Protein AF-A0A2D7PJS6-F1 (afdb_monomer_lite)

Structure (mmCIF, N/CA/C/O backbone):
data_AF-A0A2D7PJS6-F1
#
_entry.id   AF-A0A2D7PJS6-F1
#
loop_
_atom_site.group_PDB
_atom_site.id
_atom_site.type_symbol
_atom_site.label_atom_id
_atom_site.label_alt_id
_atom_site.label_comp_id
_atom_site.label_asym_id
_atom_site.label_entity_id
_atom_site.label_seq_id
_atom_site.pdbx_PDB_ins_code
_atom_site.Cartn_x
_atom_site.Cartn_y
_atom_site.Cartn_z
_atom_site.occupancy
_atom_site.B_iso_or_equiv
_atom_site.auth_seq_id
_atom_site.auth_comp_id
_atom_site.auth_asym_id
_atom_site.auth_atom_id
_atom_site.pdbx_PDB_model_num
ATOM 1 N N . PRO A 1 1 ? -7.522 -10.030 -15.554 1.00 76.56 1 PRO A N 1
ATOM 2 C CA . PRO A 1 1 ? -6.875 -9.492 -16.784 1.00 76.56 1 PRO A CA 1
ATOM 3 C C . PRO A 1 1 ? -6.784 -7.953 -16.837 1.00 76.56 1 PRO A C 1
ATOM 5 O O . PRO A 1 1 ? -5.682 -7.433 -16.934 1.00 76.56 1 PRO A O 1
ATOM 8 N N . ALA A 1 2 ? -7.899 -7.213 -16.723 1.00 85.06 2 ALA A N 1
ATOM 9 C CA . ALA A 1 2 ? -7.882 -5.739 -16.716 1.00 85.06 2 ALA A CA 1
ATOM 10 C C . ALA A 1 2 ? -7.480 -5.129 -15.358 1.00 85.06 2 ALA A C 1
ATOM 12 O O . ALA A 1 2 ? -6.750 -4.146 -15.319 1.00 85.06 2 ALA A O 1
ATOM 13 N N . ALA A 1 3 ? -7.910 -5.738 -14.246 1.00 85.38 3 ALA A N 1
ATOM 14 C CA . ALA A 1 3 ? -7.552 -5.290 -12.898 1.00 85.38 3 ALA A CA 1
ATOM 15 C C . ALA A 1 3 ? -6.037 -5.331 -12.648 1.00 85.38 3 ALA A C 1
ATOM 17 O O . ALA A 1 3 ? -5.478 -4.373 -12.132 1.00 85.38 3 ALA A O 1
ATOM 18 N N . ARG A 1 4 ? -5.368 -6.395 -13.108 1.00 90.06 4 ARG A N 1
ATOM 19 C CA . ARG A 1 4 ? -3.914 -6.547 -12.997 1.00 90.06 4 ARG A CA 1
ATOM 20 C C . ARG A 1 4 ? -3.155 -5.431 -13.721 1.00 90.06 4 ARG A C 1
ATOM 22 O O . ARG A 1 4 ? -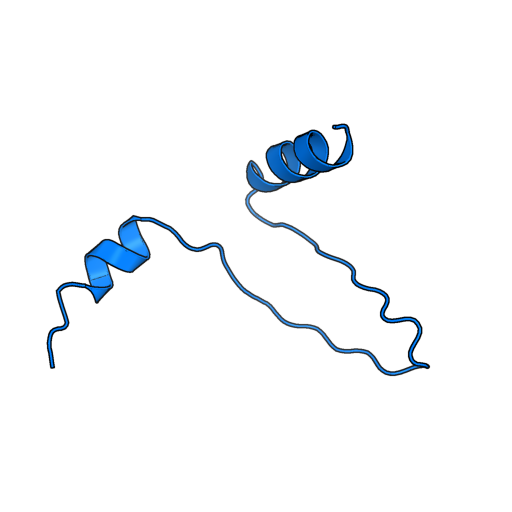2.317 -4.795 -13.107 1.00 90.06 4 ARG A O 1
ATOM 29 N N . ARG A 1 5 ? -3.541 -5.105 -14.960 1.00 91.19 5 ARG A N 1
ATOM 30 C CA . ARG A 1 5 ? -2.933 -3.988 -15.705 1.00 91.19 5 ARG A CA 1
ATOM 31 C C . ARG A 1 5 ? -3.119 -2.637 -15.017 1.00 91.19 5 ARG A C 1
ATOM 33 O O . ARG A 1 5 ? -2.232 -1.798 -15.067 1.00 91.19 5 ARG A O 1
ATOM 40 N N . ARG A 1 6 ? -4.271 -2.412 -14.374 1.00 87.06 6 ARG A N 1
ATOM 41 C CA . ARG A 1 6 ? -4.501 -1.185 -13.594 1.00 87.06 6 ARG A CA 1
ATOM 42 C C . ARG A 1 6 ? -3.619 -1.128 -12.350 1.00 87.06 6 ARG A C 1
ATOM 44 O O . ARG A 1 6 ? -3.110 -0.060 -12.045 1.00 87.06 6 ARG A O 1
ATOM 51 N N . ALA A 1 7 ? -3.434 -2.257 -11.666 1.00 87.06 7 ALA A N 1
ATOM 52 C CA . ALA A 1 7 ? -2.537 -2.344 -10.518 1.00 87.06 7 ALA A CA 1
ATOM 53 C C . ALA A 1 7 ? -1.074 -2.107 -10.928 1.00 87.06 7 ALA A C 1
ATOM 55 O O . ALA A 1 7 ? -0.391 -1.307 -10.301 1.00 87.06 7 ALA A O 1
ATOM 56 N N . GLU A 1 8 ? -0.630 -2.721 -12.027 1.00 89.81 8 GLU A N 1
ATOM 57 C CA . GLU A 1 8 ? 0.711 -2.520 -12.595 1.00 89.81 8 GLU A CA 1
ATOM 58 C C . GLU A 1 8 ? 0.939 -1.048 -12.987 1.00 89.81 8 GLU A C 1
ATOM 60 O O . GLU A 1 8 ? 1.951 -0.459 -12.624 1.00 89.81 8 GLU A O 1
ATOM 65 N N . ALA A 1 9 ? -0.033 -0.408 -13.646 1.00 88.69 9 ALA A N 1
ATOM 66 C CA . ALA A 1 9 ? 0.058 1.011 -13.996 1.00 88.69 9 ALA A CA 1
ATOM 67 C C . ALA A 1 9 ? 0.029 1.949 -12.772 1.00 88.69 9 ALA A C 1
ATOM 69 O O . ALA A 1 9 ? 0.606 3.034 -12.819 1.00 88.69 9 ALA A O 1
ATOM 70 N N . ALA A 1 10 ? -0.651 1.561 -11.689 1.00 88.12 10 ALA A N 1
ATOM 71 C CA . ALA A 1 10 ? -0.667 2.326 -10.445 1.00 88.12 10 ALA A CA 1
ATOM 72 C C . ALA A 1 10 ? 0.668 2.221 -9.69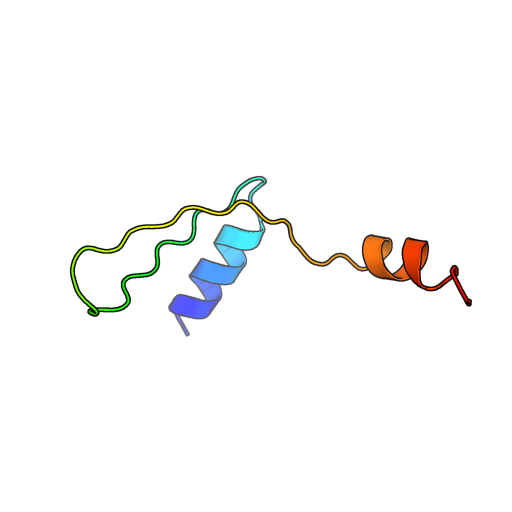1 1.00 88.12 10 ALA A C 1
ATOM 74 O O . ALA A 1 10 ? 1.102 3.217 -9.128 1.00 88.12 10 ALA A O 1
ATOM 75 N N . GLN A 1 11 ? 1.337 1.062 -9.737 1.00 88.06 11 GLN A N 1
ATOM 76 C CA . GLN A 1 11 ? 2.660 0.850 -9.131 1.00 88.06 11 GLN A CA 1
ATOM 77 C C . GLN A 1 11 ? 3.771 1.720 -9.725 1.00 88.06 11 GLN A C 1
ATOM 79 O O . GLN A 1 11 ? 4.771 1.956 -9.063 1.00 88.06 11 GLN A O 1
ATOM 84 N N . ALA A 1 12 ? 3.599 2.215 -10.950 1.00 88.00 12 ALA A N 1
ATOM 85 C CA . ALA A 1 12 ? 4.559 3.110 -11.591 1.00 88.00 12 ALA A CA 1
ATOM 86 C C . ALA A 1 12 ? 4.471 4.575 -11.106 1.00 88.00 12 ALA A C 1
ATOM 88 O O . ALA A 1 12 ? 5.113 5.444 -11.691 1.00 88.00 12 ALA A O 1
ATOM 89 N N . ARG A 1 13 ? 3.633 4.876 -10.104 1.00 89.25 13 ARG A N 1
ATOM 90 C CA . ARG A 1 13 ? 3.443 6.223 -9.545 1.00 89.25 13 ARG A CA 1
ATOM 91 C C . ARG A 1 13 ? 4.110 6.343 -8.181 1.00 89.25 13 ARG A C 1
ATOM 93 O O . ARG A 1 13 ? 4.161 5.366 -7.444 1.00 89.25 13 ARG A O 1
ATOM 100 N N . ASP A 1 14 ? 4.477 7.569 -7.820 1.00 89.50 14 ASP A N 1
ATOM 101 C CA . ASP A 1 14 ? 5.072 7.880 -6.513 1.00 89.50 14 ASP A CA 1
ATOM 102 C C . ASP A 1 14 ? 4.096 7.655 -5.345 1.00 89.50 14 ASP A C 1
ATOM 104 O O . ASP A 1 14 ? 4.498 7.241 -4.263 1.00 89.50 14 ASP A O 1
ATOM 108 N N . GLU A 1 15 ? 2.795 7.884 -5.563 1.00 92.81 15 GLU A N 1
ATOM 109 C CA . GLU A 1 15 ? 1.748 7.648 -4.567 1.00 92.81 15 GLU A CA 1
ATOM 110 C C . GLU A 1 15 ? 0.593 6.817 -5.136 1.00 92.81 15 GLU A C 1
ATOM 112 O O . GLU A 1 15 ? 0.068 7.075 -6.228 1.00 92.81 15 GLU A O 1
ATOM 117 N N . ILE A 1 16 ? 0.147 5.839 -4.342 1.00 93.06 16 ILE A N 1
ATOM 118 C CA . ILE A 1 16 ? -0.955 4.939 -4.682 1.00 93.06 16 ILE A CA 1
ATOM 119 C C . ILE A 1 16 ? -2.067 5.099 -3.651 1.00 93.06 16 ILE A C 1
ATOM 121 O O . ILE A 1 16 ? -1.912 4.754 -2.481 1.00 93.06 16 ILE A O 1
ATOM 125 N N . LYS A 1 17 ? -3.234 5.562 -4.103 1.00 93.31 17 LYS A N 1
ATOM 126 C CA . LYS A 1 17 ? -4.445 5.576 -3.282 1.00 93.31 17 LYS A CA 1
ATOM 127 C C . LYS A 1 17 ? -5.192 4.252 -3.435 1.00 93.31 17 LYS A C 1
ATOM 129 O O . LYS A 1 17 ? -5.602 3.902 -4.540 1.00 93.31 17 LYS A O 1
ATOM 134 N N . ILE A 1 18 ? -5.402 3.552 -2.323 1.00 92.38 18 ILE A N 1
ATOM 135 C CA . ILE A 1 18 ? -6.220 2.337 -2.258 1.00 92.38 18 ILE A CA 1
ATOM 136 C C . ILE A 1 18 ? -7.471 2.648 -1.439 1.00 92.38 18 ILE A C 1
ATOM 138 O O . ILE A 1 18 ? -7.378 3.064 -0.286 1.00 92.38 18 ILE A O 1
ATOM 142 N N . GLU A 1 19 ? -8.639 2.454 -2.044 1.00 94.62 19 GLU A N 1
ATOM 143 C CA . GLU A 1 19 ? -9.932 2.579 -1.372 1.00 94.62 19 GLU A CA 1
ATOM 144 C C . GLU A 1 19 ? -10.517 1.186 -1.151 1.00 94.62 19 GLU A C 1
ATOM 146 O O . GLU A 1 19 ? -10.539 0.359 -2.064 1.00 94.62 19 GLU A O 1
ATOM 151 N N . ILE A 1 20 ? -10.957 0.923 0.079 1.00 94.12 20 ILE A N 1
ATOM 152 C CA . ILE A 1 20 ? -11.520 -0.360 0.491 1.00 94.12 20 ILE A CA 1
ATOM 153 C C . ILE A 1 20 ? -12.875 -0.082 1.130 1.00 94.12 20 ILE A C 1
ATOM 155 O O . ILE A 1 20 ? -12.952 0.631 2.129 1.00 94.12 20 ILE A O 1
ATOM 159 N N . ASP A 1 21 ? -13.922 -0.666 0.557 1.00 96.50 21 ASP A N 1
ATOM 160 C CA . ASP A 1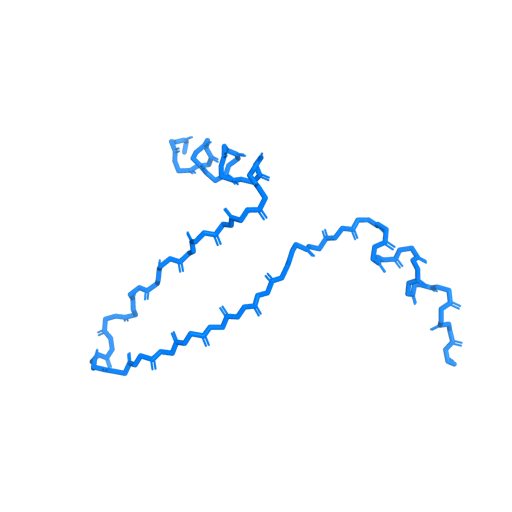 21 ? -15.241 -0.753 1.174 1.00 96.50 21 ASP A CA 1
ATOM 161 C C . ASP A 1 21 ? -15.432 -2.174 1.711 1.00 96.50 21 A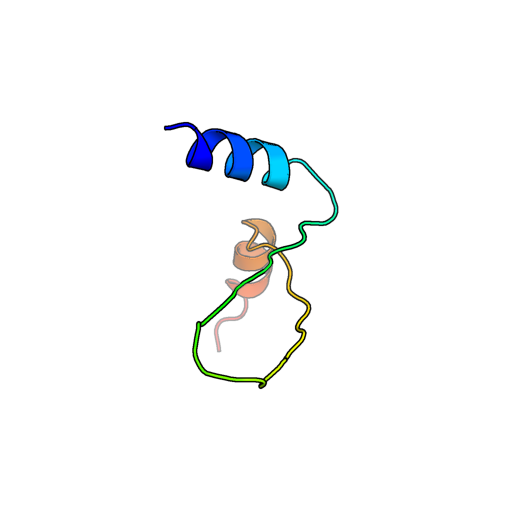SP A C 1
ATOM 163 O O . ASP A 1 21 ? -15.313 -3.153 0.972 1.00 96.50 21 ASP A O 1
ATOM 167 N N . LEU A 1 22 ? -15.674 -2.280 3.017 1.00 96.06 22 LEU A N 1
ATOM 168 C CA . LEU A 1 22 ? -15.880 -3.554 3.704 1.00 96.06 22 LEU A CA 1
ATOM 169 C C . LEU A 1 22 ? -17.362 -3.952 3.771 1.00 96.06 22 LEU A C 1
ATOM 171 O O . LEU A 1 22 ? -17.658 -5.065 4.199 1.00 96.06 22 LEU A O 1
ATOM 175 N N . GLY A 1 23 ? -18.296 -3.059 3.415 1.00 97.19 23 GLY A N 1
ATOM 176 C CA . GLY A 1 23 ? -19.736 -3.312 3.533 1.00 97.19 23 GLY A CA 1
ATOM 177 C C . GLY A 1 23 ? -20.217 -3.559 4.972 1.00 97.19 23 GLY A C 1
ATOM 178 O O . GLY A 1 23 ? -21.258 -4.177 5.173 1.00 97.19 23 GLY A O 1
ATOM 179 N N . ALA A 1 24 ? -19.459 -3.107 5.978 1.00 96.25 24 ALA A N 1
ATOM 180 C CA . ALA A 1 24 ? -19.632 -3.471 7.390 1.00 96.25 24 ALA A CA 1
ATOM 181 C C . ALA A 1 24 ? -20.166 -2.323 8.278 1.00 96.25 24 ALA A C 1
ATOM 183 O O . ALA A 1 24 ? -19.964 -2.321 9.492 1.00 96.25 24 ALA A O 1
ATOM 184 N N . GLY A 1 25 ? -20.836 -1.331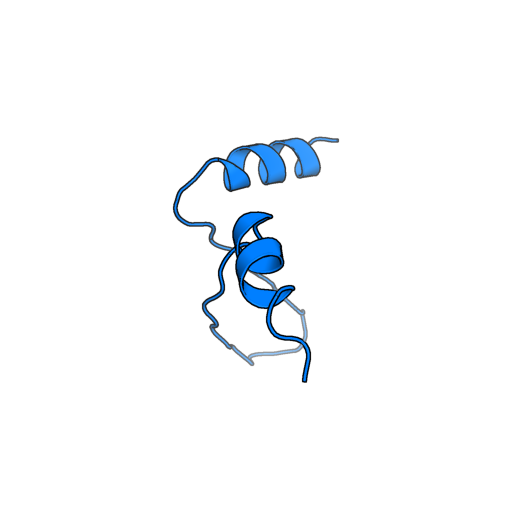 7.683 1.00 95.00 25 GLY A N 1
ATOM 185 C CA . GLY A 1 25 ? -21.396 -0.168 8.383 1.00 95.00 25 GLY A CA 1
ATOM 186 C C . GLY A 1 25 ? -20.598 1.119 8.153 1.00 95.00 25 GLY A C 1
ATOM 187 O O . GLY A 1 25 ? -19.990 1.299 7.106 1.00 95.00 25 GLY A O 1
ATOM 188 N N . HIS A 1 26 ? -20.625 2.039 9.122 1.00 96.31 26 HIS A N 1
ATOM 189 C CA . HIS A 1 26 ? -20.132 3.419 8.952 1.00 96.31 26 HIS A CA 1
ATOM 190 C C . HIS A 1 26 ? -18.723 3.678 9.511 1.00 96.31 26 HIS A C 1
ATOM 192 O O . HIS A 1 26 ? -18.302 4.828 9.616 1.00 96.31 26 HIS A O 1
ATOM 198 N N . GLY A 1 27 ? -17.998 2.630 9.907 1.00 97.00 27 GLY A N 1
ATOM 199 C CA . GLY A 1 27 ? -16.628 2.771 10.396 1.00 97.00 27 GLY A CA 1
ATOM 200 C C . GLY A 1 27 ? -15.675 3.207 9.281 1.00 97.00 27 GLY A C 1
ATOM 201 O O . GLY A 1 27 ? -15.727 2.677 8.175 1.00 97.00 27 GLY A O 1
ATOM 202 N N . THR A 1 28 ? -14.775 4.147 9.578 1.00 97.31 28 THR A N 1
ATOM 203 C CA . THR A 1 28 ? -13.752 4.616 8.632 1.00 97.31 28 THR A CA 1
ATOM 204 C C . THR A 1 28 ? -12.386 4.689 9.297 1.00 97.31 28 THR A C 1
ATOM 206 O O . THR A 1 28 ? -12.275 5.180 10.420 1.00 97.31 28 THR A O 1
ATOM 209 N N . ALA A 1 29 ? -11.341 4.277 8.582 1.00 97.00 29 ALA A N 1
ATOM 210 C CA . ALA A 1 29 ? -9.953 4.427 9.002 1.00 97.00 29 ALA A CA 1
ATOM 211 C C . ALA A 1 29 ? -9.082 4.848 7.812 1.00 97.00 29 ALA A C 1
ATOM 213 O O . ALA A 1 29 ? -9.401 4.561 6.658 1.00 97.00 29 ALA A O 1
ATOM 214 N N . ARG A 1 30 ? -7.969 5.528 8.099 1.00 97.50 30 ARG A N 1
ATOM 215 C CA . ARG A 1 30 ? -6.940 5.874 7.115 1.00 97.50 30 ARG A CA 1
ATOM 216 C C . ARG A 1 30 ? -5.581 5.467 7.658 1.00 97.50 30 ARG A C 1
ATOM 218 O O . ARG A 1 30 ? -5.268 5.759 8.807 1.00 97.50 30 ARG A O 1
ATOM 225 N N . MET A 1 31 ? -4.779 4.847 6.805 1.00 96.75 31 MET A N 1
ATOM 226 C CA . MET A 1 31 ? -3.393 4.499 7.088 1.00 96.75 31 MET A CA 1
ATOM 227 C C . MET A 1 31 ? -2.512 4.896 5.911 1.00 96.75 31 MET A C 1
ATOM 229 O O . MET A 1 31 ? -2.981 4.961 4.774 1.00 96.75 31 MET A 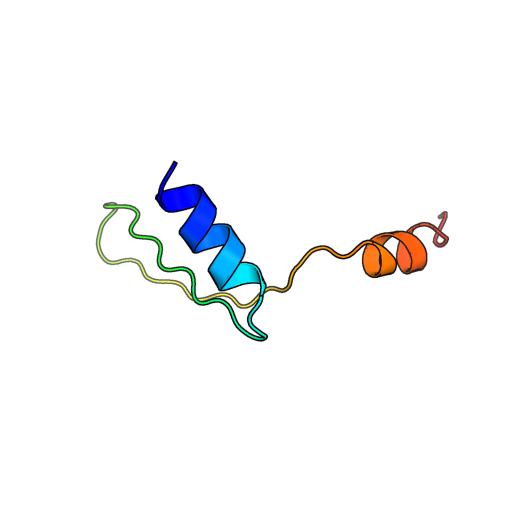O 1
ATOM 233 N N . TRP A 1 32 ? -1.245 5.146 6.211 1.00 96.12 32 TRP A N 1
ATOM 234 C CA . TRP A 1 32 ? -0.195 5.368 5.228 1.00 96.12 32 TRP A CA 1
ATOM 235 C C . TRP A 1 32 ? 0.792 4.216 5.328 1.00 96.12 32 TRP A C 1
ATOM 237 O O . TRP A 1 32 ? 1.081 3.731 6.421 1.00 96.12 32 TRP A O 1
ATOM 247 N N . THR A 1 33 ? 1.278 3.757 4.187 1.00 94.69 33 THR A N 1
ATOM 248 C CA . THR A 1 33 ? 2.257 2.678 4.097 1.00 94.69 33 THR A CA 1
ATOM 249 C C . THR A 1 33 ? 3.089 2.877 2.833 1.00 94.69 33 THR A C 1
ATOM 251 O O . THR A 1 33 ? 2.776 3.756 2.028 1.00 94.69 33 THR A O 1
ATOM 254 N N . CYS A 1 34 ? 4.146 2.092 2.674 1.00 92.31 34 CYS A N 1
ATOM 255 C CA . CYS A 1 34 ? 5.018 2.115 1.508 1.00 92.31 34 CYS A CA 1
ATOM 256 C C . CYS A 1 34 ? 5.129 0.718 0.894 1.00 92.31 34 CYS A C 1
ATOM 258 O O . CYS A 1 34 ? 4.634 -0.270 1.443 1.00 92.31 34 CYS A O 1
ATOM 260 N N . ASP A 1 35 ? 5.753 0.647 -0.273 1.00 92.62 35 ASP A N 1
ATOM 261 C CA . ASP A 1 35 ? 6.071 -0.608 -0.928 1.00 92.62 35 ASP A CA 1
ATOM 262 C C . ASP A 1 35 ? 7.121 -1.412 -0.142 1.00 92.62 35 ASP A C 1
ATOM 264 O O . ASP A 1 35 ? 7.810 -0.913 0.750 1.00 92.62 35 ASP A O 1
ATOM 268 N N . LEU A 1 36 ? 7.224 -2.697 -0.484 1.00 91.88 36 LEU A N 1
ATOM 269 C CA . LEU A 1 36 ? 8.280 -3.574 -0.002 1.00 91.88 36 LEU A CA 1
ATOM 270 C C . LEU A 1 36 ? 9.332 -3.718 -1.100 1.00 91.88 36 LEU A C 1
ATOM 272 O O . LEU A 1 36 ? 9.114 -4.426 -2.085 1.00 91.88 36 LEU A O 1
ATOM 276 N N . SER A 1 37 ? 10.473 -3.062 -0.912 1.00 90.75 37 SER A N 1
ATOM 277 C CA . SER A 1 37 ? 11.569 -3.067 -1.875 1.00 90.75 37 SER A CA 1
ATOM 278 C C . SER A 1 37 ? 12.632 -4.118 -1.542 1.00 90.75 37 SER A C 1
ATOM 280 O O . SER A 1 37 ? 12.788 -4.558 -0.400 1.00 90.75 37 SER A O 1
ATOM 282 N N . TYR A 1 38 ? 13.409 -4.510 -2.554 1.00 91.31 38 TYR A N 1
ATOM 283 C CA . TYR A 1 38 ? 14.579 -5.368 -2.356 1.00 91.31 38 TYR A CA 1
ATOM 284 C C . TYR A 1 38 ? 15.607 -4.718 -1.419 1.00 91.31 38 TYR A C 1
ATOM 286 O O . TYR A 1 38 ? 16.167 -5.388 -0.553 1.00 91.31 38 TYR A O 1
ATOM 294 N N . ASP A 1 39 ? 15.808 -3.405 -1.546 1.00 91.62 39 ASP A N 1
ATOM 295 C CA . ASP A 1 39 ? 16.757 -2.666 -0.716 1.00 91.62 39 ASP A CA 1
ATOM 296 C C . ASP A 1 39 ? 16.342 -2.659 0.757 1.00 91.62 39 ASP A C 1
ATOM 298 O O . ASP A 1 39 ? 17.202 -2.818 1.622 1.00 91.62 39 ASP A O 1
ATOM 302 N N . TYR A 1 40 ? 15.037 -2.578 1.057 1.00 90.31 40 TYR A N 1
ATOM 303 C CA . TYR A 1 40 ? 14.542 -2.724 2.429 1.00 90.31 40 TYR A CA 1
ATOM 304 C C . TYR A 1 40 ? 14.974 -4.063 3.035 1.00 90.31 40 TYR A C 1
ATOM 306 O O . TYR A 1 40 ? 15.471 -4.104 4.163 1.00 90.31 40 TYR A O 1
ATOM 314 N N . VAL A 1 41 ? 14.829 -5.155 2.276 1.00 91.12 41 VAL A N 1
ATOM 315 C CA . VAL A 1 41 ? 15.252 -6.490 2.718 1.00 91.12 41 VAL A CA 1
ATOM 316 C C . VAL A 1 41 ? 16.762 -6.541 2.896 1.00 91.12 41 VAL A C 1
ATOM 318 O O . VAL A 1 41 ? 17.221 -6.983 3.939 1.00 91.12 41 VAL A O 1
ATOM 321 N N . LYS A 1 42 ? 17.539 -6.067 1.920 1.00 89.81 42 LYS A N 1
ATOM 322 C CA . LYS A 1 42 ? 19.005 -6.093 1.974 1.00 89.81 42 LYS A CA 1
ATOM 323 C C . LYS A 1 42 ? 19.551 -5.352 3.198 1.00 89.81 42 LYS A C 1
ATOM 325 O O . LYS A 1 42 ? 20.380 -5.904 3.910 1.00 89.81 42 LYS A O 1
ATOM 330 N N . ILE A 1 43 ? 19.057 -4.140 3.455 1.00 86.50 43 ILE A N 1
ATOM 331 C CA . ILE A 1 43 ? 19.481 -3.314 4.597 1.00 86.50 43 ILE A CA 1
ATOM 332 C C . ILE A 1 43 ? 19.193 -4.026 5.922 1.00 86.50 43 ILE A C 1
ATOM 334 O O . ILE A 1 43 ? 20.020 -4.002 6.827 1.00 86.50 43 ILE A O 1
ATOM 338 N N . ASN A 1 44 ? 18.021 -4.654 6.047 1.00 85.12 44 ASN A N 1
ATOM 339 C CA . ASN A 1 44 ? 17.588 -5.246 7.313 1.00 85.12 44 ASN A CA 1
ATOM 340 C C . ASN A 1 44 ? 18.021 -6.710 7.493 1.00 85.12 44 ASN A C 1
ATOM 342 O O . ASN A 1 44 ? 18.064 -7.189 8.620 1.00 85.12 44 ASN A O 1
ATOM 346 N N . ALA A 1 45 ? 18.371 -7.426 6.422 1.00 82.38 45 ALA A N 1
ATOM 347 C CA . ALA A 1 45 ? 18.825 -8.817 6.488 1.00 82.38 45 ALA A CA 1
ATOM 348 C C . ALA A 1 45 ? 20.201 -8.966 7.154 1.00 82.38 45 ALA A C 1
ATOM 350 O O . ALA A 1 45 ? 20.525 -10.039 7.655 1.00 82.38 45 ALA A O 1
ATOM 351 N N . GLU A 1 46 ? 20.998 -7.897 7.174 1.00 74.62 46 GLU A N 1
ATOM 352 C CA . GLU A 1 46 ? 22.308 -7.865 7.831 1.00 74.62 46 GLU A CA 1
ATOM 353 C C . GLU A 1 46 ? 22.200 -7.648 9.357 1.00 74.62 46 GLU A C 1
ATOM 355 O O . GLU A 1 46 ? 23.173 -7.857 10.082 1.00 74.62 46 GLU A O 1
ATOM 360 N N . TYR A 1 47 ? 21.010 -7.311 9.877 1.00 64.81 47 TYR A N 1
ATOM 361 C CA . TYR A 1 47 ? 20.727 -7.265 11.314 1.00 64.81 47 TYR A CA 1
ATOM 362 C C . TYR A 1 47 ? 20.386 -8.666 11.841 1.00 64.81 47 TYR A C 1
ATOM 364 O O . TYR A 1 47 ? 19.245 -8.973 12.181 1.00 64.81 47 TYR A O 1
ATOM 372 N N . THR A 1 48 ? 21.380 -9.546 11.917 1.00 66.81 48 THR A N 1
ATOM 373 C CA . THR A 1 48 ? 21.266 -10.771 12.725 1.00 66.81 48 THR A CA 1
ATOM 374 C C . THR A 1 48 ? 21.375 -10.415 14.211 1.00 66.81 48 THR A C 1
ATOM 376 O O . THR A 1 48 ? 22.403 -9.885 14.633 1.00 66.81 48 THR A O 1
ATOM 379 N N . THR A 1 49 ? 20.318 -10.684 14.985 1.00 58.78 49 THR A N 1
ATOM 380 C CA . THR A 1 49 ? 20.321 -10.680 16.463 1.00 58.78 49 THR A CA 1
ATOM 381 C C . THR A 1 49 ? 20.939 -11.946 17.027 1.00 58.78 49 THR A C 1
ATOM 383 O O . THR A 1 49 ? 20.606 -13.020 16.472 1.00 58.78 49 THR A O 1
#

Radius of gyration: 16.04 Å; chains: 1; bounding box: 44×19×33 Å

Secondary structure (DSSP, 8-state):
-HHHHHHHHHHTSS--------SSSS-----------HHHHHHHHT---

pLDDT: mean 89.36, std 8.28, range [58.78, 97.5]

Sequence (49 aa):
PAARRRAEAAQARDEIKIEIDLGAGHGTARMWTCDLSYDYVKINAEYTT

Foldseek 3Di:
DVVVVVVVVQVVDPDHDDDDDPVPDDDDDDDDDDDDDPVNCVVCVVPDD